Protein AF-A0A644V8R1-F1 (afdb_monomer)

pLDDT: mean 72.5, std 10.36, range [43.38, 86.38]

Solvent-accessible surface area (backbone atoms only — not comparable to full-atom values): 3747 Å² total; per-residue (Å²): 135,91,74,50,74,66,58,48,51,51,52,51,53,52,48,51,51,50,39,51,54,46,54,68,50,46,83,76,59,69,45,69,62,44,53,49,51,41,51,52,52,52,50,54,51,50,50,56,51,47,55,53,54,52,54,57,49,60,67,63,70,81,73,125

Structure (mmCIF, N/CA/C/O backbone):
data_AF-A0A644V8R1-F1
#
_entry.id   AF-A0A644V8R1-F1
#
loop_
_atom_site.group_PDB
_atom_site.id
_atom_site.type_symbol
_atom_site.label_atom_id
_atom_site.label_alt_id
_atom_site.label_comp_id
_atom_site.label_asym_id
_atom_site.label_entity_id
_atom_site.label_seq_id
_atom_site.pdbx_PDB_ins_code
_atom_site.Cartn_x
_atom_site.Cartn_y
_atom_site.Cartn_z
_atom_site.occupancy
_atom_site.B_iso_or_equiv
_atom_site.auth_seq_id
_atom_site.auth_comp_id
_atom_site.auth_asym_id
_atom_site.auth_atom_id
_atom_site.pdbx_PDB_model_num
ATOM 1 N N . MET A 1 1 ? -9.592 7.407 13.859 1.00 49.72 1 MET A N 1
ATOM 2 C CA . MET A 1 1 ? -10.522 6.871 12.844 1.00 49.72 1 MET A CA 1
ATOM 3 C C . MET A 1 1 ? -10.523 5.364 13.065 1.00 49.72 1 MET A C 1
ATOM 5 O O . MET A 1 1 ? -9.447 4.796 12.985 1.00 49.72 1 MET A O 1
ATOM 9 N N . GLN A 1 2 ? -11.631 4.753 13.499 1.00 61.34 2 GLN A N 1
ATOM 10 C CA . GLN A 1 2 ? -11.696 3.292 13.668 1.00 61.34 2 GLN A CA 1
ATOM 11 C C . GLN A 1 2 ? -12.140 2.690 12.336 1.00 61.34 2 GLN A C 1
ATOM 13 O O . GLN A 1 2 ? -13.193 3.058 11.821 1.00 61.34 2 GLN A O 1
ATOM 18 N N . ILE A 1 3 ? -11.293 1.844 11.765 1.00 68.31 3 ILE A N 1
ATOM 19 C CA . ILE A 1 3 ? -11.514 1.140 10.499 1.00 68.31 3 ILE A CA 1
ATOM 20 C C . ILE A 1 3 ? -11.948 -0.282 10.852 1.00 68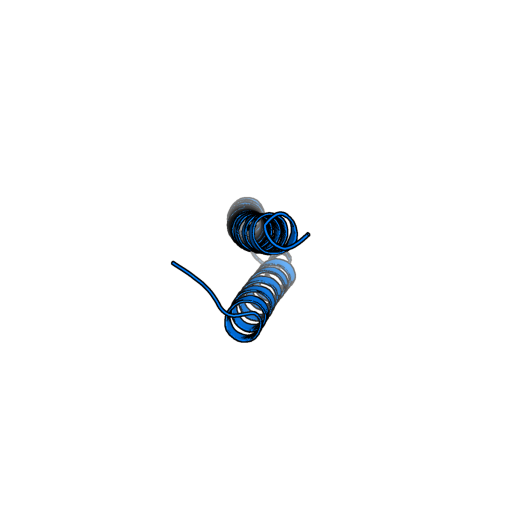.31 3 ILE A C 1
ATOM 22 O O . ILE A 1 3 ? -11.340 -0.897 11.724 1.00 68.31 3 ILE A O 1
ATOM 26 N N . THR A 1 4 ? -13.005 -0.793 10.226 1.00 81.31 4 THR A N 1
ATOM 27 C CA . THR A 1 4 ? -13.451 -2.178 10.453 1.00 81.31 4 THR A CA 1
ATOM 28 C C . THR A 1 4 ? -12.514 -3.178 9.769 1.00 81.31 4 THR A C 1
ATOM 30 O O . THR A 1 4 ? -11.815 -2.822 8.819 1.00 81.31 4 THR A O 1
ATOM 33 N N . ASP A 1 5 ? -12.533 -4.446 10.192 1.00 76.50 5 ASP A N 1
ATOM 34 C CA . ASP A 1 5 ? -11.743 -5.514 9.553 1.00 76.50 5 ASP A CA 1
ATOM 35 C C . ASP A 1 5 ? -12.054 -5.660 8.050 1.00 76.50 5 ASP A C 1
ATOM 37 O O . ASP A 1 5 ? -11.163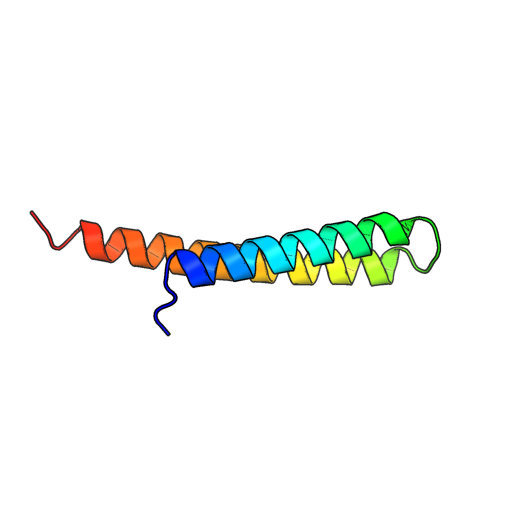 -5.920 7.241 1.00 76.50 5 ASP A O 1
ATOM 41 N N . GLU A 1 6 ? -13.311 -5.443 7.649 1.00 78.56 6 GLU A N 1
ATOM 42 C CA . GLU A 1 6 ? -13.718 -5.415 6.237 1.00 78.56 6 GLU A CA 1
ATOM 43 C C . GLU A 1 6 ? -13.112 -4.224 5.489 1.00 78.56 6 GLU A C 1
ATOM 45 O O . GLU A 1 6 ? -12.512 -4.416 4.432 1.00 78.56 6 GLU A O 1
ATOM 50 N N . GLN A 1 7 ? -13.174 -3.015 6.056 1.00 78.69 7 GLN A N 1
ATOM 51 C CA . GLN A 1 7 ? -12.556 -1.828 5.456 1.00 78.69 7 GLN A CA 1
ATOM 52 C C . GLN A 1 7 ? -11.032 -1.971 5.359 1.00 78.69 7 GLN A C 1
ATOM 54 O O . GLN A 1 7 ? -10.427 -1.558 4.370 1.00 78.69 7 GLN A O 1
ATOM 59 N N . PHE A 1 8 ? -10.405 -2.594 6.358 1.00 78.00 8 PHE A N 1
ATOM 60 C CA . PHE A 1 8 ? -8.982 -2.907 6.344 1.00 78.00 8 PHE A CA 1
ATOM 61 C C . PHE A 1 8 ? -8.627 -3.879 5.212 1.00 78.00 8 PHE A C 1
ATOM 63 O O . PHE A 1 8 ? -7.709 -3.610 4.435 1.00 78.00 8 PHE A O 1
ATOM 70 N N . ASN A 1 9 ? -9.376 -4.975 5.069 1.00 77.56 9 ASN A N 1
ATOM 71 C CA . ASN A 1 9 ? -9.156 -5.952 4.003 1.00 77.56 9 ASN A CA 1
ATOM 72 C C . ASN A 1 9 ? -9.371 -5.352 2.607 1.00 77.56 9 ASN A C 1
ATOM 74 O O . ASN A 1 9 ? -8.609 -5.658 1.687 1.00 77.56 9 ASN A O 1
ATOM 78 N N . GLU A 1 10 ? -10.362 -4.474 2.441 1.00 84.56 10 GLU A N 1
ATOM 79 C CA . GLU A 1 10 ? -10.592 -3.754 1.185 1.00 84.56 10 GLU A CA 1
ATOM 80 C C . GLU A 1 10 ? -9.430 -2.814 0.839 1.00 84.56 10 GLU A C 1
ATOM 82 O O . GLU A 1 10 ? -8.943 -2.832 -0.296 1.00 84.56 10 GLU A O 1
ATOM 87 N N . LEU A 1 11 ? -8.932 -2.046 1.815 1.00 83.81 11 LEU A N 1
ATOM 88 C CA . LEU A 1 11 ? -7.776 -1.161 1.641 1.00 83.81 11 LEU A CA 1
ATOM 89 C C . LEU A 1 11 ? -6.500 -1.951 1.319 1.00 83.81 11 LEU A C 1
ATOM 91 O O . LEU A 1 11 ? -5.756 -1.582 0.405 1.00 83.81 11 LEU A O 1
ATOM 95 N N . LEU A 1 12 ? -6.276 -3.067 2.016 1.00 79.12 12 LEU A N 1
ATOM 96 C CA . LEU A 1 12 ? -5.140 -3.954 1.784 1.00 79.12 12 LEU A CA 1
ATOM 97 C C . LEU A 1 12 ? -5.183 -4.548 0.372 1.00 79.12 12 LEU A C 1
ATOM 99 O O . LEU A 1 12 ? -4.196 -4.488 -0.366 1.00 79.12 12 LEU A O 1
ATOM 103 N N . LEU A 1 13 ? -6.338 -5.075 -0.038 1.00 84.62 13 LEU A N 1
ATOM 104 C CA . LEU A 1 13 ? -6.525 -5.659 -1.362 1.00 84.62 13 LEU A CA 1
ATOM 105 C C . LEU A 1 13 ? -6.356 -4.616 -2.476 1.00 84.62 13 LEU A C 1
ATOM 107 O O . LEU A 1 13 ? -5.722 -4.905 -3.494 1.00 84.62 13 LEU A O 1
ATOM 111 N N . ALA A 1 14 ? -6.891 -3.406 -2.292 1.00 85.56 14 ALA A N 1
ATOM 112 C CA . ALA A 1 14 ? -6.736 -2.309 -3.242 1.00 85.56 14 ALA A CA 1
ATOM 113 C C . ALA A 1 14 ? -5.261 -1.906 -3.409 1.00 85.56 14 ALA A C 1
ATOM 115 O O . ALA A 1 14 ? -4.774 -1.808 -4.538 1.00 85.56 14 ALA A O 1
ATOM 116 N N . GLY A 1 15 ? -4.525 -1.753 -2.304 1.00 79.44 15 GLY A N 1
ATOM 117 C CA . GLY A 1 15 ? -3.104 -1.406 -2.344 1.00 79.44 15 GLY A CA 1
ATOM 118 C C . GLY A 1 15 ? -2.233 -2.496 -2.981 1.00 79.44 15 GLY A C 1
ATOM 119 O O . GLY A 1 15 ? -1.361 -2.189 -3.795 1.00 79.44 15 GLY A O 1
ATOM 120 N N . LEU A 1 16 ? -2.505 -3.777 -2.699 1.00 78.62 16 LEU A N 1
ATOM 121 C CA . LEU A 1 16 ? -1.794 -4.899 -3.327 1.00 78.62 16 LEU A CA 1
ATOM 122 C C . LEU A 1 16 ? -2.022 -4.954 -4.844 1.00 78.62 16 LEU A C 1
ATOM 124 O O . LEU A 1 16 ? -1.075 -5.183 -5.600 1.00 78.62 16 LEU A O 1
ATOM 128 N N . ARG A 1 17 ? -3.251 -4.695 -5.311 1.00 82.50 17 ARG A N 1
ATOM 129 C CA . ARG A 1 17 ? -3.559 -4.609 -6.751 1.00 82.50 17 ARG A CA 1
ATOM 130 C C . ARG A 1 17 ? -2.822 -3.455 -7.425 1.00 82.50 17 ARG A C 1
ATOM 132 O O . ARG A 1 17 ? -2.302 -3.634 -8.525 1.00 82.50 17 ARG A O 1
ATOM 139 N N . GLN A 1 18 ? -2.740 -2.304 -6.758 1.00 80.12 18 GLN A N 1
ATOM 140 C CA . GLN A 1 18 ? -1.998 -1.145 -7.251 1.00 80.12 18 GLN A CA 1
ATOM 141 C C . GLN A 1 18 ? -0.507 -1.478 -7.417 1.00 80.12 18 GLN A C 1
ATOM 143 O O . GLN A 1 18 ? 0.057 -1.255 -8.485 1.00 80.12 18 GLN A O 1
ATOM 148 N N . ILE A 1 19 ? 0.106 -2.097 -6.400 1.00 76.94 19 ILE A N 1
ATOM 149 C CA . ILE A 1 19 ? 1.509 -2.535 -6.436 1.00 76.94 19 ILE A CA 1
ATOM 150 C C . ILE A 1 19 ? 1.748 -3.546 -7.563 1.00 76.94 19 ILE A C 1
ATOM 152 O O . ILE A 1 19 ? 2.720 -3.406 -8.303 1.00 76.94 19 ILE A O 1
ATOM 156 N N . ALA A 1 20 ? 0.868 -4.537 -7.724 1.00 75.00 20 ALA A N 1
ATOM 157 C CA . ALA A 1 20 ? 0.990 -5.539 -8.780 1.00 75.00 20 ALA A CA 1
ATOM 158 C C . ALA A 1 20 ? 0.902 -4.911 -10.183 1.00 75.00 20 ALA A C 1
ATOM 160 O O . ALA A 1 20 ? 1.744 -5.192 -11.033 1.00 75.00 20 ALA A O 1
ATOM 161 N N . SER A 1 21 ? -0.056 -4.004 -10.401 1.00 80.00 21 SER A N 1
ATOM 162 C CA . SER A 1 21 ? -0.207 -3.253 -11.656 1.00 80.00 21 SER A CA 1
ATOM 163 C C . SER A 1 21 ? 1.013 -2.370 -11.950 1.00 80.00 21 SER A C 1
ATOM 165 O O . SER A 1 21 ? 1.506 -2.319 -13.081 1.00 80.00 21 SER A O 1
ATOM 167 N N . ASP A 1 22 ? 1.532 -1.670 -10.940 1.00 75.12 22 ASP A N 1
ATOM 168 C CA . ASP A 1 22 ? 2.721 -0.830 -11.097 1.00 75.12 22 ASP A CA 1
ATOM 169 C C . ASP A 1 22 ? 3.970 -1.670 -11.390 1.00 75.12 22 ASP A C 1
ATOM 171 O O . ASP A 1 22 ? 4.801 -1.257 -12.205 1.00 75.12 22 ASP A O 1
ATOM 175 N N . ALA A 1 23 ? 4.067 -2.862 -10.789 1.00 71.25 23 ALA A N 1
ATOM 176 C CA . ALA A 1 23 ? 5.154 -3.810 -10.999 1.00 71.25 23 ALA A CA 1
ATOM 177 C C . ALA A 1 23 ? 5.117 -4.461 -12.390 1.00 71.25 23 ALA A C 1
ATOM 179 O O . ALA A 1 23 ? 6.149 -4.537 -13.052 1.00 71.25 23 ALA A O 1
ATOM 180 N N . GLU A 1 24 ? 3.943 -4.858 -12.885 1.00 71.19 24 GLU A N 1
ATOM 181 C CA . GLU A 1 24 ? 3.766 -5.395 -14.243 1.00 71.19 24 GLU A CA 1
ATOM 182 C C . GLU A 1 24 ? 4.216 -4.377 -15.311 1.00 71.19 24 GLU A C 1
ATOM 184 O O . GLU A 1 24 ? 4.853 -4.708 -16.316 1.00 71.19 24 GLU A O 1
ATOM 189 N N . ARG A 1 25 ? 3.985 -3.089 -15.028 1.00 68.50 25 ARG A N 1
ATOM 190 C CA . ARG A 1 25 ? 4.369 -1.956 -15.878 1.00 68.50 25 ARG A CA 1
ATOM 191 C C . ARG A 1 25 ? 5.832 -1.519 -15.741 1.00 68.50 25 ARG A C 1
ATOM 193 O O . ARG A 1 25 ? 6.265 -0.650 -16.505 1.00 68.50 25 ARG A O 1
ATOM 200 N N . LEU A 1 26 ? 6.611 -2.095 -14.817 1.00 64.31 26 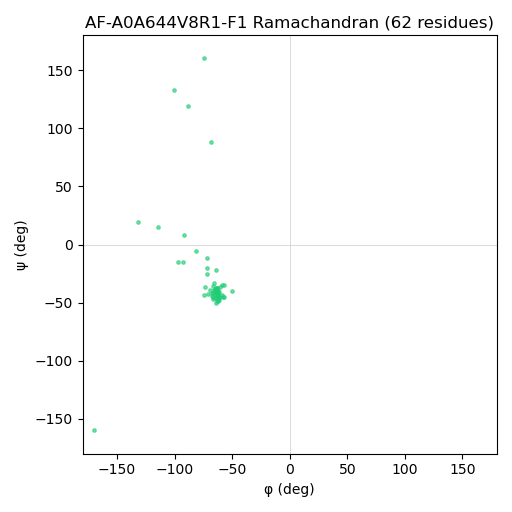LEU A N 1
ATOM 201 C CA . LEU A 1 26 ? 8.055 -1.824 -14.699 1.00 64.31 26 LEU A CA 1
ATOM 202 C C . LEU A 1 26 ? 8.838 -2.279 -15.937 1.00 64.31 26 LEU A C 1
ATOM 204 O O . LEU A 1 26 ? 9.906 -1.739 -16.204 1.00 64.31 26 LEU A O 1
ATOM 208 N N . SER A 1 27 ? 8.296 -3.210 -16.725 1.00 65.19 27 SER A N 1
ATOM 209 C CA . SER A 1 27 ? 8.926 -3.707 -17.955 1.00 65.19 27 SER A CA 1
ATOM 210 C C . SER A 1 27 ? 8.928 -2.704 -19.125 1.00 65.19 27 SER A C 1
ATOM 212 O O . SER A 1 27 ? 9.635 -2.928 -20.104 1.00 65.19 27 SER A O 1
ATOM 214 N N . GLY A 1 28 ? 8.183 -1.588 -19.035 1.00 64.25 28 GLY A N 1
ATOM 215 C CA . GLY A 1 28 ? 7.911 -0.698 -20.177 1.00 64.25 28 GLY A CA 1
ATOM 216 C C . GLY A 1 28 ? 8.126 0.810 -19.967 1.00 64.25 28 GLY A C 1
ATOM 217 O O . GLY A 1 28 ? 7.555 1.596 -20.718 1.00 64.25 28 GLY A O 1
ATOM 218 N N . GLY A 1 29 ? 8.889 1.268 -18.962 1.00 65.56 29 GLY A N 1
ATOM 219 C CA . GLY A 1 29 ? 9.070 2.714 -18.725 1.00 65.56 29 GLY A CA 1
ATOM 220 C C . GLY A 1 29 ? 10.146 3.099 -17.702 1.00 65.56 29 GLY A C 1
ATOM 221 O O . GLY A 1 29 ? 11.038 2.312 -17.415 1.00 65.56 29 GLY A O 1
ATOM 222 N N . ASN A 1 30 ? 10.074 4.322 -17.147 1.00 74.69 30 ASN A N 1
ATOM 223 C CA . ASN A 1 30 ? 11.035 4.841 -16.159 1.00 74.69 30 ASN A CA 1
ATOM 224 C C . ASN A 1 30 ? 10.923 4.087 -14.816 1.00 74.69 30 ASN A C 1
ATOM 226 O O . ASN A 1 30 ? 10.166 4.468 -13.919 1.00 74.69 30 ASN A O 1
ATOM 230 N N . ILE A 1 31 ? 11.684 2.995 -14.721 1.00 75.62 31 ILE A N 1
ATOM 231 C CA . ILE A 1 31 ? 11.730 2.032 -13.612 1.00 75.62 31 ILE A CA 1
ATOM 232 C C . ILE A 1 31 ? 11.895 2.726 -12.256 1.00 75.62 31 ILE A C 1
ATOM 234 O O . ILE A 1 31 ? 11.225 2.351 -11.298 1.00 75.62 31 ILE A O 1
ATOM 238 N N . ALA A 1 32 ? 12.722 3.773 -12.172 1.00 72.50 32 ALA A N 1
ATOM 239 C CA . ALA A 1 32 ? 12.984 4.482 -10.919 1.00 72.50 32 ALA A CA 1
ATOM 240 C C . ALA A 1 32 ? 11.733 5.188 -10.365 1.00 72.50 32 ALA A C 1
ATOM 242 O O . ALA A 1 32 ? 11.464 5.123 -9.166 1.00 72.50 32 ALA A O 1
ATOM 243 N N . HIS A 1 33 ? 10.936 5.817 -11.234 1.00 75.50 33 HIS A N 1
ATOM 244 C CA . HIS A 1 33 ? 9.697 6.486 -10.830 1.00 75.50 33 HIS A CA 1
ATOM 245 C C . HIS A 1 33 ? 8.645 5.480 -10.345 1.00 75.50 33 HIS A C 1
ATOM 247 O O . HIS A 1 33 ? 8.036 5.666 -9.295 1.00 75.50 33 HIS A O 1
ATOM 253 N N . ARG A 1 34 ? 8.480 4.370 -11.069 1.00 74.69 34 ARG A N 1
ATOM 254 C CA . ARG A 1 34 ? 7.515 3.319 -10.713 1.00 74.69 34 ARG A CA 1
ATOM 255 C C . ARG A 1 34 ? 7.915 2.564 -9.444 1.00 74.69 34 ARG A C 1
ATOM 257 O O . ARG A 1 34 ? 7.069 2.303 -8.597 1.00 74.69 34 ARG A O 1
ATOM 264 N N . ALA A 1 35 ? 9.205 2.280 -9.262 1.00 75.12 35 ALA A N 1
ATOM 265 C CA . ALA A 1 35 ? 9.717 1.697 -8.024 1.00 75.12 35 ALA A CA 1
ATOM 266 C C . ALA A 1 35 ? 9.463 2.615 -6.814 1.00 75.12 35 ALA A C 1
ATOM 268 O O . ALA A 1 35 ? 9.125 2.132 -5.733 1.00 75.12 35 ALA A O 1
ATOM 269 N N . ALA A 1 36 ? 9.560 3.938 -6.995 1.00 77.19 36 ALA A N 1
ATOM 270 C CA . ALA A 1 36 ? 9.209 4.900 -5.954 1.00 77.19 36 ALA A CA 1
ATOM 271 C C . ALA A 1 36 ? 7.706 4.878 -5.611 1.00 77.19 36 ALA A C 1
ATOM 273 O O . ALA A 1 36 ? 7.366 4.934 -4.431 1.00 77.19 36 ALA A O 1
ATOM 274 N N . GLN A 1 37 ? 6.818 4.731 -6.603 1.00 81.81 37 GLN A N 1
ATOM 275 C CA . GLN A 1 37 ? 5.36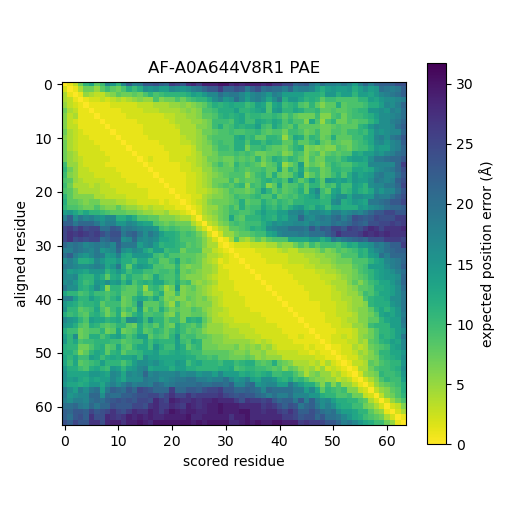8 4.597 -6.381 1.00 81.81 37 GLN A CA 1
ATOM 276 C C . GLN A 1 37 ? 5.017 3.309 -5.627 1.00 81.81 37 GLN A C 1
ATOM 278 O O . GLN A 1 37 ? 4.304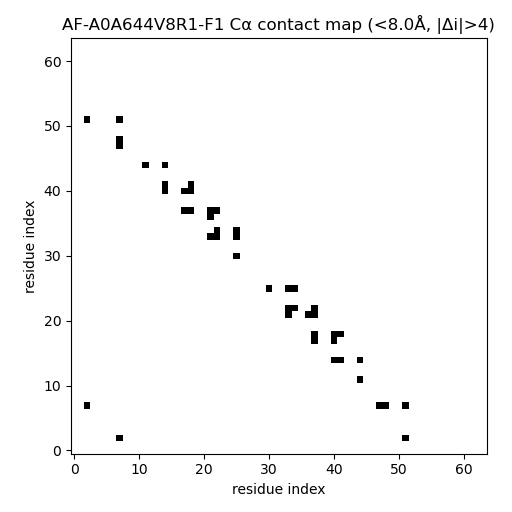 3.358 -4.627 1.00 81.81 37 GLN A O 1
ATOM 283 N N . ILE A 1 38 ? 5.593 2.175 -6.035 1.00 78.19 38 ILE A N 1
ATOM 284 C CA . ILE A 1 38 ? 5.423 0.889 -5.340 1.00 78.19 38 ILE A CA 1
ATOM 285 C C . ILE A 1 38 ? 5.868 1.004 -3.881 1.00 78.19 38 ILE A C 1
ATOM 287 O O . ILE A 1 38 ? 5.155 0.573 -2.975 1.00 78.19 38 ILE A O 1
ATOM 291 N N . ARG A 1 39 ? 7.027 1.627 -3.641 1.00 79.19 39 ARG A N 1
ATOM 292 C CA . ARG A 1 39 ? 7.545 1.844 -2.288 1.00 79.19 39 ARG A CA 1
ATOM 293 C C . ARG A 1 39 ? 6.616 2.727 -1.454 1.00 79.19 39 ARG A C 1
ATOM 295 O O . ARG A 1 39 ? 6.395 2.412 -0.290 1.00 79.19 39 ARG A O 1
ATOM 302 N N . ALA A 1 40 ? 6.078 3.806 -2.020 1.00 80.69 40 ALA A N 1
ATOM 303 C CA . ALA A 1 40 ? 5.145 4.685 -1.316 1.00 80.69 40 ALA A CA 1
ATOM 304 C C . ALA A 1 40 ? 3.855 3.945 -0.922 1.00 80.69 40 ALA A C 1
ATOM 306 O O . ALA A 1 40 ? 3.458 3.993 0.241 1.00 80.69 40 ALA A O 1
ATOM 307 N N . ASN A 1 41 ? 3.271 3.182 -1.851 1.00 78.56 41 ASN A N 1
ATOM 308 C CA . ASN A 1 41 ? 2.063 2.391 -1.599 1.00 78.56 41 ASN A CA 1
ATOM 309 C C . ASN A 1 41 ? 2.305 1.307 -0.533 1.00 78.56 41 ASN A C 1
ATOM 311 O O . ASN A 1 41 ? 1.474 1.098 0.348 1.00 78.56 41 ASN A O 1
ATOM 315 N N . ALA A 1 42 ? 3.464 0.641 -0.568 1.00 79.56 42 ALA A N 1
ATOM 316 C CA . ALA A 1 42 ? 3.829 -0.366 0.427 1.00 79.56 42 ALA A CA 1
ATOM 317 C C . ALA A 1 42 ? 4.008 0.230 1.835 1.00 79.56 42 ALA A C 1
ATOM 319 O O . ALA A 1 42 ? 3.609 -0.390 2.818 1.00 79.56 42 ALA A O 1
ATOM 320 N N . LEU A 1 43 ? 4.581 1.435 1.942 1.00 86.38 43 LEU A N 1
ATOM 321 C CA . LEU A 1 43 ? 4.733 2.127 3.225 1.00 86.38 43 LEU A CA 1
ATOM 322 C C . LEU A 1 43 ? 3.380 2.529 3.823 1.00 86.38 43 LEU A C 1
ATOM 324 O O . LEU A 1 43 ? 3.172 2.314 5.013 1.00 86.38 43 LEU A O 1
ATOM 328 N N . GLN A 1 44 ? 2.450 3.026 3.003 1.00 81.56 44 GLN A N 1
ATOM 329 C CA . GLN A 1 44 ? 1.089 3.342 3.452 1.00 81.56 44 GLN A CA 1
ATOM 330 C C . GLN A 1 44 ? 0.352 2.099 3.965 1.00 81.56 44 GLN A C 1
ATOM 332 O O . GLN A 1 44 ? -0.300 2.145 5.003 1.00 81.56 44 GLN A O 1
ATOM 337 N N . LEU A 1 45 ? 0.498 0.959 3.283 1.00 80.19 45 LEU A N 1
ATOM 338 C CA . LEU A 1 45 ? -0.089 -0.300 3.745 1.00 80.19 45 LEU A CA 1
ATOM 339 C C . LEU A 1 45 ? 0.504 -0.778 5.076 1.00 80.19 45 LEU A C 1
ATOM 341 O O . LEU A 1 45 ? -0.236 -1.257 5.936 1.00 80.19 45 LEU A O 1
ATOM 345 N N . LEU A 1 46 ? 1.821 -0.643 5.263 1.00 80.12 46 LEU A N 1
ATOM 346 C CA . LEU A 1 46 ? 2.483 -0.984 6.525 1.00 80.12 46 LEU A CA 1
ATOM 347 C C . LEU A 1 46 ? 1.984 -0.114 7.684 1.00 80.12 46 LEU A C 1
ATOM 349 O O . LEU A 1 46 ? 1.777 -0.630 8.779 1.00 80.12 46 LEU A O 1
ATOM 353 N N . GLU A 1 47 ? 1.768 1.177 7.439 1.00 82.81 47 GLU A N 1
ATOM 354 C CA . GLU A 1 47 ? 1.238 2.120 8.425 1.00 82.81 47 GLU A CA 1
ATOM 355 C C . GLU A 1 47 ? -0.193 1.753 8.841 1.00 82.81 47 GLU A C 1
ATOM 357 O O . GLU A 1 47 ? -0.437 1.534 10.026 1.00 82.81 47 GLU A O 1
ATOM 362 N N . ILE A 1 48 ? -1.093 1.531 7.876 1.00 77.44 48 ILE A N 1
ATOM 363 C CA . ILE A 1 48 ? -2.475 1.092 8.143 1.00 77.44 48 ILE A CA 1
ATOM 364 C C . ILE A 1 48 ? -2.488 -0.239 8.914 1.00 77.44 48 ILE A C 1
ATOM 366 O O . ILE A 1 48 ? -3.224 -0.402 9.886 1.00 77.44 48 ILE A O 1
ATOM 370 N N . THR A 1 49 ? -1.647 -1.198 8.516 1.00 75.81 49 THR A N 1
ATOM 371 C CA . THR A 1 49 ? -1.562 -2.511 9.184 1.00 75.81 49 THR A CA 1
ATOM 372 C C . THR A 1 49 ? -1.073 -2.383 10.623 1.00 75.81 49 THR A C 1
ATOM 374 O O . THR A 1 49 ? -1.564 -3.079 11.514 1.00 75.81 49 THR A O 1
ATOM 377 N N . LYS A 1 50 ? -0.116 -1.484 10.873 1.00 79.00 50 LYS A N 1
ATOM 378 C CA . LYS A 1 50 ? 0.391 -1.214 12.216 1.00 79.00 50 LYS A CA 1
ATOM 379 C C . LYS A 1 50 ? -0.678 -0.562 13.090 1.00 79.00 50 LYS A C 1
ATOM 381 O O . LYS A 1 50 ? -0.881 -1.023 14.208 1.00 79.00 50 LYS A O 1
ATOM 386 N N . GLU A 1 51 ? -1.391 0.437 12.574 1.00 74.62 51 GLU A N 1
ATOM 387 C CA . GLU A 1 51 ? -2.485 1.096 13.295 1.00 74.62 51 GLU A CA 1
ATOM 388 C C . GLU A 1 51 ? -3.583 0.106 13.704 1.00 74.62 51 GLU A C 1
ATOM 390 O O . GLU A 1 51 ? -4.009 0.103 14.858 1.00 74.62 51 GLU A O 1
ATOM 395 N N . VAL A 1 52 ? -4.001 -0.784 12.798 1.00 70.62 52 VAL A N 1
ATOM 396 C CA . VAL A 1 52 ? -5.006 -1.819 13.097 1.00 70.62 52 VAL A CA 1
ATOM 397 C C . VAL A 1 52 ? -4.469 -2.853 14.094 1.00 70.62 52 VAL A C 1
ATOM 399 O O . VAL A 1 52 ? -5.162 -3.231 15.038 1.00 70.62 52 VAL A 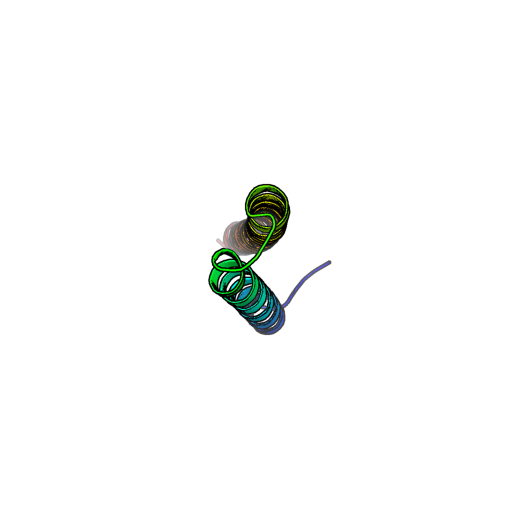O 1
ATOM 402 N N . SER A 1 53 ? -3.212 -3.285 13.949 1.00 72.25 53 SER A N 1
ATOM 403 C CA . SER A 1 53 ? -2.595 -4.219 14.898 1.00 72.25 53 SER A CA 1
ATOM 404 C C . SER A 1 53 ? -2.458 -3.635 16.307 1.00 72.25 53 SER A C 1
ATOM 406 O O . SER A 1 53 ? -2.579 -4.381 17.280 1.00 72.25 53 SER A O 1
ATOM 408 N N . GLU A 1 54 ? -2.156 -2.344 16.436 1.00 73.19 54 GLU A N 1
ATOM 409 C CA . GLU A 1 54 ? -2.032 -1.668 17.730 1.00 73.19 54 GLU A CA 1
ATOM 410 C C . GLU A 1 54 ? -3.409 -1.446 18.376 1.00 73.19 54 GLU A C 1
ATOM 412 O O . GLU A 1 54 ? -3.545 -1.666 19.579 1.00 73.19 54 GLU A O 1
ATOM 417 N N . GLN A 1 55 ? -4.446 -1.143 17.584 1.00 62.50 55 GLN A N 1
ATOM 418 C CA . GLN A 1 55 ? -5.841 -1.071 18.049 1.00 62.50 55 GLN A CA 1
ATOM 419 C C . GLN A 1 55 ? -6.374 -2.428 18.551 1.00 62.50 55 GLN A C 1
ATOM 421 O O . GLN A 1 55 ? -7.080 -2.494 19.560 1.00 62.50 55 GLN A O 1
ATOM 426 N N . ASN A 1 56 ? -5.996 -3.534 17.905 1.00 58.50 56 ASN A N 1
ATOM 427 C CA . ASN A 1 56 ? -6.393 -4.875 18.348 1.00 58.50 56 ASN A CA 1
ATOM 428 C C . ASN A 1 56 ? -5.678 -5.329 19.636 1.00 58.50 56 ASN A C 1
ATOM 430 O O . ASN A 1 56 ? -6.230 -6.126 20.398 1.00 58.50 56 ASN A O 1
ATOM 434 N N . LYS A 1 57 ? -4.480 -4.801 19.930 1.00 58.94 57 LYS A N 1
ATOM 435 C CA . LYS A 1 57 ? -3.776 -5.078 21.195 1.00 58.94 57 LYS A CA 1
ATOM 436 C C . LYS A 1 57 ? -4.381 -4.340 22.386 1.00 58.94 57 LYS A C 1
ATOM 438 O O . LYS A 1 57 ? -4.558 -4.960 23.425 1.00 58.94 57 LYS A O 1
ATOM 443 N N . THR A 1 58 ? -4.729 -3.062 22.245 1.00 54.75 58 THR A N 1
ATOM 444 C CA . THR A 1 58 ? -5.326 -2.276 23.342 1.00 54.75 58 THR A CA 1
ATOM 445 C C . THR A 1 58 ? -6.711 -2.778 23.740 1.00 54.75 58 THR A C 1
ATOM 447 O O . THR A 1 58 ? -7.042 -2.776 24.917 1.00 54.75 58 THR A O 1
ATOM 450 N N . THR A 1 59 ? -7.493 -3.298 22.792 1.00 51.66 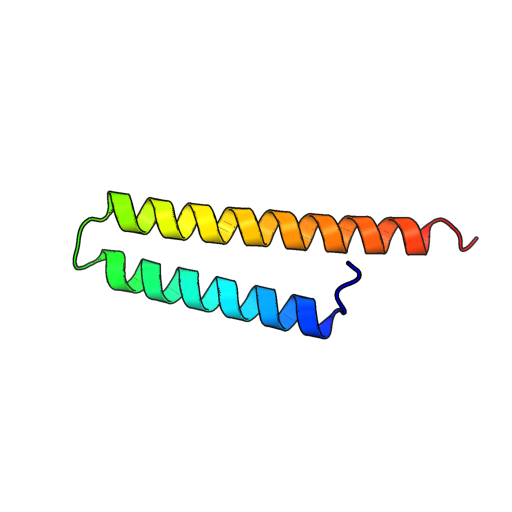59 THR A N 1
ATOM 451 C CA . THR A 1 59 ? -8.822 -3.871 23.083 1.00 51.66 59 THR A CA 1
ATOM 452 C C . THR A 1 59 ? -8.743 -5.219 23.822 1.00 51.66 59 THR A C 1
ATOM 454 O O . THR A 1 59 ? -9.704 -5.628 24.466 1.00 51.66 59 THR A O 1
ATOM 457 N N . SER A 1 6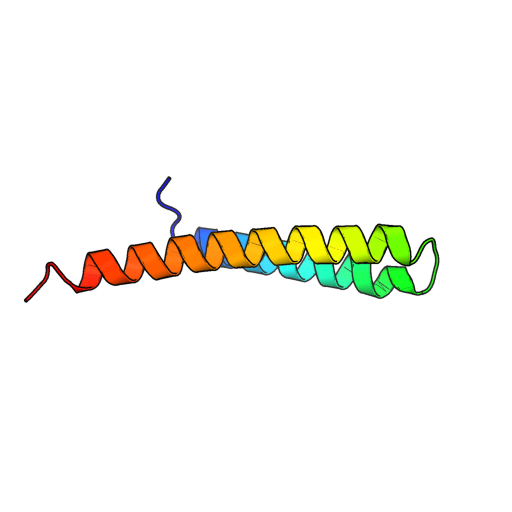0 ? -7.601 -5.914 23.750 1.00 53.59 60 SER A N 1
ATOM 458 C CA . SER A 1 60 ? -7.407 -7.235 24.369 1.00 53.59 60 SER A CA 1
ATOM 459 C C . SER A 1 60 ? -6.816 -7.179 25.788 1.00 53.59 60 SER A C 1
ATOM 461 O O . SER A 1 60 ? -6.867 -8.186 26.487 1.00 53.59 60 SER A O 1
ATOM 463 N N . ASP A 1 61 ? -6.261 -6.036 26.211 1.00 51.91 61 ASP A N 1
ATOM 464 C CA . ASP A 1 61 ? -5.533 -5.885 27.488 1.00 51.91 61 ASP A CA 1
ATOM 465 C C . ASP A 1 61 ? -6.409 -5.310 28.628 1.00 51.91 61 ASP A C 1
ATOM 467 O O . ASP A 1 61 ? -6.072 -5.456 29.797 1.00 51.91 61 ASP A O 1
ATOM 471 N N . ASP A 1 62 ? -7.577 -4.735 28.310 1.00 52.59 62 ASP A N 1
ATOM 472 C CA . ASP A 1 62 ? -8.541 -4.180 29.286 1.00 52.59 62 ASP A CA 1
ATOM 473 C C . ASP A 1 62 ? -9.618 -5.199 29.746 1.00 52.59 62 ASP A C 1
ATOM 475 O O . ASP A 1 62 ? -10.599 -4.837 30.400 1.00 52.59 62 ASP A O 1
ATOM 479 N N . GLY A 1 63 ? -9.478 -6.477 29.372 1.00 49.09 63 GLY A N 1
ATOM 480 C CA . GLY A 1 63 ? -10.529 -7.499 29.486 1.00 49.09 63 GLY A CA 1
ATOM 481 C C . GLY A 1 63 ? -10.287 -8.662 30.458 1.00 49.09 63 GLY A C 1
ATOM 482 O O . GLY A 1 63 ? -10.994 -9.665 30.332 1.00 49.09 63 GLY A O 1
ATOM 483 N N . LEU A 1 64 ? -9.319 -8.579 31.382 1.00 43.38 64 LEU A N 1
ATOM 484 C CA . LEU A 1 64 ? -9.040 -9.626 32.385 1.00 43.38 64 LEU A CA 1
ATOM 485 C C . LEU A 1 64 ? -9.092 -9.109 33.825 1.00 43.38 64 LEU A C 1
ATOM 487 O O . LEU A 1 64 ? -8.419 -8.099 34.122 1.00 43.38 64 LEU A O 1
#

Foldseek 3Di:
DDADPVNLVVLLVVLVVLLVVLVVCCVPDDVVVSVVVSVVSVVVNVVSVVVNVVVVVVVVPVPD

Organism: NCBI:txid1076179
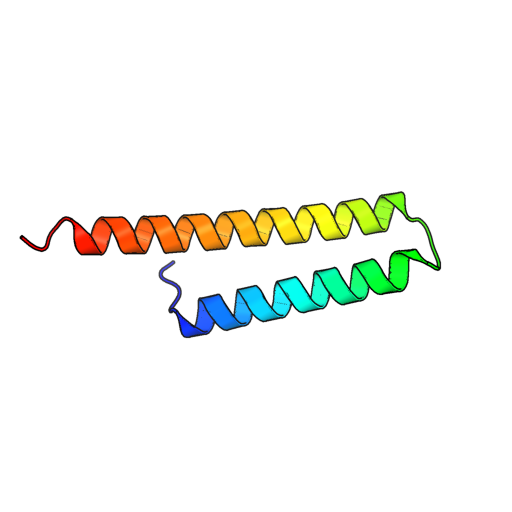
Nearest PDB structures (foldseek):
  8eug-assembly1_h  TM=8.354E-01  e=6.579E-01  Schizosaccharomyces pombe
  5j0i-assembly1_A  TM=7.934E-01  e=2.627E+00  synthetic construct
  3sja-assembly1_C  TM=4.781E-01  e=2.018E+00  Saccharomyces cerevisiae S288C

Mean predicted aligned error: 10.59 Å

Radius of gyration: 15.57 Å; Cα contacts (8 Å, |Δi|>4): 23; chains: 1; bounding box: 27×16×53 Å

Sequence (64 aa):
MQITDEQFNELLLAGLRQIASDAERLSGGNIAHRAAQIRANALQLLEITKEVSEQNKTTSDDGL

Secondary structure (DSSP, 8-state):
-PPPHHHHHHHHHHHHHHHHHHHHGGGGS-HHHHHHHHHHHHHHHHHHHHHHHHHHHHHHHS--